Protein AF-A0A1Q7J826-F1 (afdb_monomer)

Mean predicted aligned error: 4.48 Å
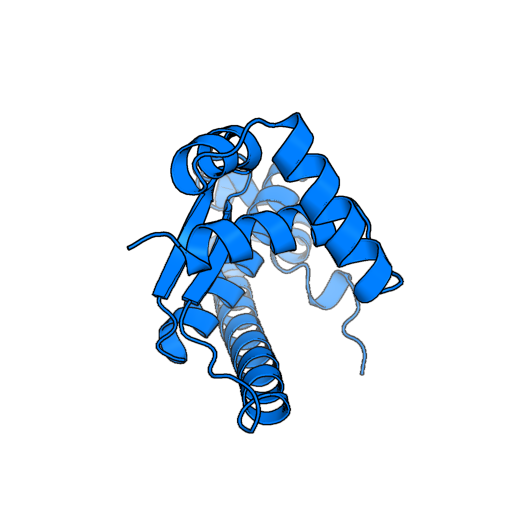
Nearest PDB structures (foldseek):
  4ep4-assembly1_B  TM=5.557E-01  e=3.046E+00  Thermus thermophilus HB8
  4ep5-assembly1_A-2  TM=6.334E-01  e=7.091E+00  Thermus thermophilus HB8
  4p1n-assembly1_A  TM=2.239E-01  e=6.052E+00  Kluyveromyces marxianus

Foldseek 3Di:
DPDDPVNLLLLVVLLVVVHDPVRSVVSLVVSLVVLLVVLLVVVVVVQVVCVVPDGQAAFEDADPPPDDQDPSRVLSNDPVSSVVVSVVSNSSSNVSSCVVVNHHYHYHHLVCLQVLLCVLVVHDSVVLVVVLVVVCVVVDPPPDPVNSSRVSRVVSGVRPD

Sequence (161 aa):
MLETFETAAVYHQGHERGLSAEQARPMIDSALRESAARAKAAIASLAASVAGRCRLERAALLAGSGRPLPPLEAVLRSHPLVHAAEGEMYRDAVGRACEALGLSLLRLPAKELHERAATTLGMKETALRARLAAMGKKAGRPWGSEQRECALAAWVAAVAT

Structure (mmCIF, N/CA/C/O backbone):
data_AF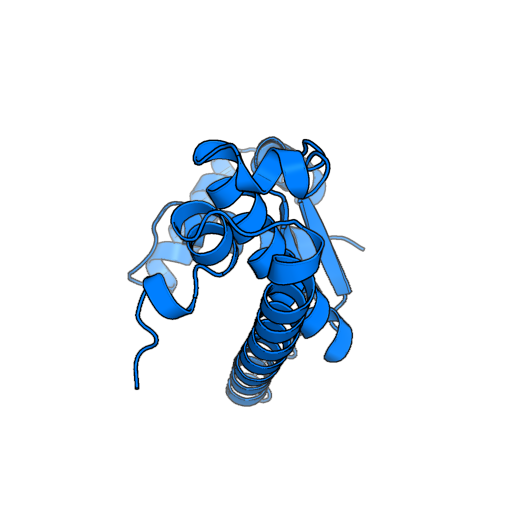-A0A1Q7J826-F1
#
_entry.id   AF-A0A1Q7J826-F1
#
loop_
_atom_site.group_PDB
_atom_site.id
_atom_site.type_symbol
_atom_site.label_atom_id
_atom_site.label_alt_id
_atom_site.label_comp_id
_atom_site.label_asym_id
_atom_site.label_entity_id
_atom_site.label_seq_id
_atom_site.pdbx_PDB_ins_code
_atom_site.Cartn_x
_atom_site.Cartn_y
_atom_site.Cartn_z
_atom_site.occupancy
_atom_site.B_iso_or_equiv
_atom_site.auth_seq_id
_atom_site.auth_comp_id
_atom_site.auth_asym_id
_atom_site.auth_atom_id
_atom_site.pdbx_PDB_model_num
ATOM 1 N N . MET A 1 1 ? 17.973 -13.282 4.887 1.00 38.72 1 MET A N 1
ATOM 2 C CA . MET A 1 1 ? 18.832 -12.391 4.083 1.00 38.72 1 MET A CA 1
ATOM 3 C C . MET A 1 1 ? 18.018 -11.131 3.848 1.00 38.72 1 MET A C 1
ATOM 5 O O . MET A 1 1 ? 16.908 -11.263 3.354 1.00 38.72 1 MET A O 1
ATOM 9 N N . LEU A 1 2 ? 18.465 -9.972 4.338 1.00 43.31 2 LEU A N 1
ATOM 10 C CA . LEU A 1 2 ? 17.787 -8.706 4.042 1.00 43.31 2 LEU A CA 1
ATOM 11 C C . LEU A 1 2 ? 18.016 -8.430 2.552 1.00 43.31 2 LEU A C 1
ATOM 13 O O . LEU A 1 2 ? 19.169 -8.382 2.130 1.00 43.31 2 LEU A O 1
ATOM 17 N N . GLU A 1 3 ? 16.944 -8.344 1.765 1.00 52.19 3 GLU A N 1
ATOM 18 C CA . GLU A 1 3 ? 17.026 -7.886 0.374 1.00 52.19 3 GLU A CA 1
ATOM 19 C C . GLU A 1 3 ? 17.694 -6.503 0.371 1.00 52.19 3 GLU A C 1
ATOM 21 O O . GLU A 1 3 ? 17.338 -5.626 1.164 1.00 52.19 3 GLU A O 1
ATOM 26 N N . THR A 1 4 ? 18.712 -6.313 -0.469 1.00 54.72 4 THR A N 1
ATOM 27 C CA . THR A 1 4 ? 19.292 -4.983 -0.671 1.00 54.72 4 THR A CA 1
ATOM 28 C C . THR A 1 4 ? 18.283 -4.127 -1.436 1.00 54.72 4 THR A C 1
ATOM 30 O O . THR A 1 4 ? 17.477 -4.652 -2.209 1.00 54.72 4 THR A O 1
ATOM 33 N N . PHE A 1 5 ? 18.327 -2.802 -1.256 1.00 57.91 5 PHE A N 1
ATOM 34 C CA . PHE A 1 5 ? 17.486 -1.873 -2.025 1.00 57.91 5 PHE A CA 1
ATOM 35 C C . PHE A 1 5 ? 17.567 -2.156 -3.535 1.00 57.91 5 PHE A C 1
ATOM 37 O O . PHE A 1 5 ? 16.549 -2.184 -4.216 1.00 57.91 5 PHE A O 1
ATOM 44 N N . GLU A 1 6 ? 18.761 -2.495 -4.028 1.00 54.59 6 GLU A N 1
ATOM 45 C CA . GLU A 1 6 ? 18.984 -2.874 -5.423 1.00 54.59 6 GLU A CA 1
ATOM 46 C C . GLU A 1 6 ? 18.165 -4.093 -5.854 1.00 54.59 6 GLU A C 1
ATOM 48 O O . GLU A 1 6 ? 17.579 -4.052 -6.928 1.00 54.59 6 GLU A O 1
ATOM 53 N N . THR A 1 7 ? 18.061 -5.151 -5.039 1.00 60.94 7 THR A N 1
ATOM 54 C CA . THR A 1 7 ? 17.270 -6.352 -5.389 1.00 60.94 7 THR A CA 1
ATOM 55 C C . THR A 1 7 ? 15.762 -6.099 -5.443 1.00 60.94 7 THR A C 1
ATOM 57 O O . THR A 1 7 ? 15.056 -6.774 -6.189 1.00 60.94 7 THR A O 1
ATOM 60 N N . ALA A 1 8 ? 15.281 -5.103 -4.702 1.00 71.81 8 ALA A N 1
ATOM 61 C CA . ALA A 1 8 ? 13.874 -4.727 -4.619 1.00 71.81 8 ALA A CA 1
ATOM 62 C C . ALA A 1 8 ? 13.479 -3.683 -5.698 1.00 71.81 8 ALA A C 1
ATOM 64 O O . ALA A 1 8 ? 12.313 -3.564 -6.080 1.00 71.81 8 ALA A O 1
ATOM 65 N N . ALA A 1 9 ? 14.440 -2.933 -6.235 1.00 87.31 9 ALA A N 1
ATOM 66 C CA . ALA A 1 9 ? 14.217 -1.823 -7.159 1.00 87.31 9 ALA A CA 1
ATOM 67 C C . ALA A 1 9 ? 14.175 -2.272 -8.640 1.00 87.31 9 ALA A C 1
ATOM 69 O O . ALA A 1 9 ? 15.042 -1.948 -9.454 1.00 87.31 9 ALA A O 1
ATOM 70 N N . VAL A 1 10 ? 13.177 -3.089 -9.002 1.00 94.12 10 VAL A N 1
ATOM 71 C CA . VAL A 1 10 ? 13.115 -3.761 -10.319 1.00 94.12 10 VAL A CA 1
ATOM 72 C C . VAL A 1 10 ? 12.989 -2.792 -11.508 1.00 94.12 10 VAL A C 1
ATOM 74 O O . VAL A 1 10 ? 13.507 -3.076 -12.589 1.00 94.12 10 VAL A O 1
ATOM 77 N N . TYR A 1 11 ? 12.354 -1.628 -11.326 1.00 96.06 11 TYR A N 1
ATOM 78 C CA . TYR A 1 11 ? 12.278 -0.614 -12.383 1.00 96.06 11 TYR A CA 1
ATOM 79 C C . TYR A 1 11 ? 13.602 0.151 -12.502 1.00 96.06 11 TYR A C 1
ATOM 81 O O . TYR A 1 11 ? 14.017 0.433 -13.627 1.00 96.06 11 TYR A O 1
ATOM 89 N N . HIS A 1 12 ? 14.300 0.429 -11.389 1.00 94.19 12 HIS A N 1
ATOM 90 C CA . HIS A 1 12 ? 15.663 0.974 -11.436 1.00 94.19 12 HIS A CA 1
ATOM 91 C C . HIS A 1 12 ? 16.613 0.041 -12.165 1.00 94.19 12 HIS A C 1
ATOM 93 O O . HIS A 1 12 ? 17.340 0.494 -13.040 1.00 94.19 12 HIS A O 1
ATOM 99 N N . GLN A 1 13 ? 16.568 -1.261 -11.882 1.00 93.44 13 GLN A N 1
ATOM 100 C CA . GLN A 1 13 ? 17.386 -2.227 -12.613 1.00 93.44 13 GLN A CA 1
ATOM 101 C C . GLN A 1 13 ? 17.110 -2.181 -14.121 1.00 93.44 13 GLN A C 1
ATOM 103 O O . GLN A 1 13 ? 18.047 -2.236 -14.914 1.00 93.44 13 GLN A O 1
ATOM 108 N N . GLY A 1 14 ? 15.839 -2.071 -14.525 1.00 94.81 14 GLY A N 1
ATOM 109 C CA . GLY A 1 14 ? 15.470 -1.921 -15.932 1.00 94.81 14 GLY A CA 1
ATOM 110 C C . GLY A 1 14 ? 16.027 -0.642 -16.563 1.00 94.81 14 GLY A C 1
ATOM 111 O O . GLY A 1 14 ? 16.532 -0.689 -17.683 1.00 94.81 14 GLY A O 1
ATOM 112 N N . HIS A 1 15 ? 15.982 0.473 -15.829 1.00 95.44 15 HIS A N 1
ATOM 113 C CA . HIS A 1 15 ? 16.524 1.767 -16.246 1.00 95.44 15 HIS A CA 1
ATOM 114 C C . HIS A 1 15 ? 18.051 1.751 -16.386 1.00 95.44 15 HIS A C 1
ATOM 116 O O . HIS A 1 15 ? 18.565 2.039 -17.463 1.00 95.44 15 HIS A O 1
ATOM 122 N N . GLU A 1 16 ? 18.768 1.356 -15.332 1.00 94.38 16 GLU A N 1
ATOM 123 C CA . GLU A 1 16 ? 20.239 1.340 -15.282 1.00 94.38 16 GLU A CA 1
ATOM 124 C C . GLU A 1 16 ? 20.843 0.398 -16.330 1.00 94.38 16 GLU A C 1
ATOM 126 O O . GLU A 1 16 ? 21.896 0.666 -16.904 1.00 94.38 16 GLU A O 1
ATOM 131 N N . ARG A 1 17 ? 20.153 -0.708 -16.630 1.00 95.12 17 ARG A N 1
ATOM 132 C CA . ARG A 1 17 ? 20.584 -1.677 -17.647 1.00 95.12 17 ARG A CA 1
ATOM 133 C C . ARG A 1 17 ? 20.131 -1.315 -19.064 1.00 95.12 17 ARG A C 1
ATOM 135 O O . ARG A 1 17 ? 20.425 -2.074 -19.986 1.00 95.12 17 ARG A O 1
ATOM 142 N N . GLY A 1 18 ? 19.396 -0.215 -19.244 1.00 95.62 18 GLY A N 1
ATOM 143 C CA . GLY A 1 18 ? 18.886 0.218 -20.547 1.00 95.62 18 GLY A CA 1
ATOM 144 C C . GLY A 1 18 ? 17.962 -0.804 -21.216 1.00 95.62 18 GLY A C 1
ATOM 145 O O . GLY A 1 18 ? 18.010 -0.967 -22.435 1.00 95.62 18 GLY A O 1
ATOM 146 N N . LEU A 1 19 ? 17.157 -1.531 -20.434 1.00 97.19 19 LEU A N 1
ATOM 147 C CA . LEU A 1 19 ? 16.277 -2.573 -20.963 1.00 97.19 19 LEU A CA 1
ATOM 148 C C . LEU A 1 19 ? 15.110 -1.974 -21.753 1.00 97.19 19 LEU A C 1
ATOM 150 O O . LEU A 1 19 ? 14.541 -0.943 -21.392 1.00 97.19 19 LEU A O 1
ATOM 154 N N . SER A 1 20 ? 14.688 -2.682 -22.800 1.00 97.69 20 SER A N 1
ATOM 155 C CA . SER A 1 20 ? 13.384 -2.439 -23.418 1.00 97.69 20 SER A CA 1
ATOM 156 C C . SER A 1 20 ? 12.244 -2.830 -22.470 1.00 97.69 20 SER A C 1
ATOM 158 O O . SER A 1 20 ? 12.415 -3.633 -21.548 1.00 97.69 20 SER A O 1
ATOM 160 N N . ALA A 1 21 ? 11.043 -2.306 -22.724 1.00 97.38 21 ALA A N 1
ATOM 161 C CA . ALA A 1 21 ? 9.853 -2.679 -21.964 1.00 97.38 21 ALA A CA 1
ATOM 162 C C . ALA A 1 21 ? 9.554 -4.185 -22.033 1.00 97.38 21 ALA A C 1
ATOM 164 O O . ALA A 1 21 ? 9.143 -4.767 -21.031 1.00 97.38 21 ALA A O 1
ATOM 165 N N . GLU A 1 22 ? 9.804 -4.823 -23.178 1.00 98.00 22 GLU A N 1
ATOM 166 C CA . GLU A 1 22 ? 9.646 -6.270 -23.354 1.00 98.00 22 GLU A CA 1
ATOM 167 C C . GLU A 1 22 ? 10.610 -7.057 -22.457 1.00 98.00 22 GLU A C 1
ATOM 169 O O . GLU A 1 22 ? 10.199 -7.997 -21.784 1.00 98.00 22 GLU A O 1
ATOM 174 N N . GLN A 1 23 ? 11.873 -6.631 -22.369 1.00 97.50 23 GLN A N 1
ATOM 175 C CA . GLN A 1 23 ? 12.877 -7.271 -21.512 1.00 97.50 23 GLN A CA 1
ATOM 176 C C . GLN A 1 23 ? 12.616 -7.035 -20.018 1.00 97.50 23 GLN A C 1
ATOM 178 O O . GLN A 1 23 ? 12.865 -7.920 -19.200 1.00 97.50 23 GLN A O 1
ATOM 183 N N . ALA A 1 24 ? 12.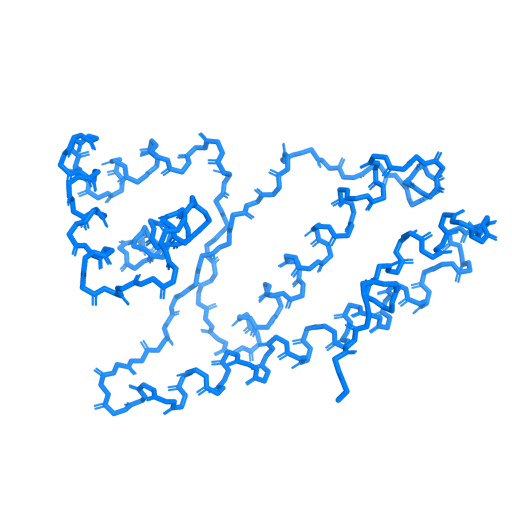120 -5.852 -19.649 1.00 97.12 24 ALA A N 1
ATOM 184 C CA . ALA A 1 24 ? 11.850 -5.495 -18.259 1.00 97.12 24 ALA A CA 1
ATOM 185 C C . ALA A 1 24 ? 10.532 -6.089 -17.726 1.00 97.12 24 ALA A C 1
ATOM 187 O O . ALA A 1 24 ? 10.387 -6.300 -16.521 1.00 97.12 24 ALA A O 1
ATOM 188 N N . ARG A 1 25 ? 9.553 -6.379 -18.593 1.00 97.19 25 ARG A N 1
ATOM 189 C CA . ARG A 1 25 ? 8.228 -6.848 -18.162 1.00 97.19 25 ARG A CA 1
ATOM 190 C C . ARG A 1 25 ? 8.278 -8.136 -17.323 1.00 97.19 25 ARG A C 1
ATOM 192 O O . ARG A 1 25 ? 7.717 -8.116 -16.228 1.00 97.19 25 ARG A O 1
ATOM 199 N N . PRO A 1 26 ? 8.969 -9.219 -17.734 1.00 97.06 26 PRO A N 1
ATOM 200 C CA . PRO A 1 26 ? 8.970 -10.467 -16.971 1.00 97.06 26 PRO A CA 1
ATOM 201 C C . PRO A 1 26 ? 9.569 -10.320 -15.569 1.00 97.06 26 PRO A C 1
ATOM 203 O O . PRO A 1 26 ? 9.062 -10.920 -14.619 1.00 97.06 26 PRO A O 1
ATOM 206 N N . MET A 1 27 ? 10.623 -9.506 -15.422 1.00 95.38 27 MET A N 1
ATOM 207 C CA . MET A 1 27 ? 11.238 -9.253 -14.115 1.00 95.38 27 MET A CA 1
ATOM 208 C C . MET A 1 27 ? 10.326 -8.418 -13.212 1.00 95.38 27 MET A C 1
ATOM 210 O O . MET A 1 27 ? 10.159 -8.775 -12.047 1.00 95.38 27 MET A O 1
ATOM 214 N N . ILE A 1 28 ? 9.674 -7.377 -13.747 1.00 96.31 28 ILE A N 1
ATOM 215 C CA . ILE A 1 28 ? 8.681 -6.574 -13.014 1.00 96.31 28 ILE A CA 1
ATOM 216 C C . ILE A 1 28 ? 7.532 -7.465 -12.531 1.00 96.31 28 ILE A C 1
ATOM 218 O O . ILE A 1 28 ? 7.159 -7.421 -11.357 1.00 96.31 28 ILE A O 1
ATOM 222 N N . ASP A 1 29 ? 7.004 -8.316 -13.411 1.00 96.75 29 ASP A N 1
ATOM 223 C CA . ASP A 1 29 ? 5.892 -9.203 -13.081 1.00 96.75 29 ASP A CA 1
ATOM 224 C C . ASP A 1 29 ? 6.291 -10.245 -12.024 1.00 96.75 29 ASP A C 1
ATOM 226 O O . ASP A 1 29 ? 5.495 -10.548 -11.132 1.00 96.75 29 ASP A O 1
ATOM 230 N N . SER A 1 30 ? 7.518 -10.784 -12.081 1.00 96.00 30 SER A N 1
ATOM 231 C CA . SER A 1 30 ? 8.030 -11.691 -11.040 1.00 96.00 30 SER A CA 1
ATOM 232 C C . SER A 1 30 ? 8.163 -10.989 -9.702 1.00 96.00 30 SER A C 1
ATOM 234 O O . SER A 1 30 ? 7.603 -11.453 -8.708 1.00 96.00 30 SER A O 1
ATOM 236 N N . ALA A 1 31 ? 8.811 -9.826 -9.690 1.00 95.81 31 ALA A N 1
ATOM 237 C CA . ALA A 1 31 ? 9.005 -9.054 -8.477 1.00 95.81 31 ALA A CA 1
ATOM 238 C C . ALA A 1 31 ? 7.659 -8.659 -7.843 1.00 95.81 31 ALA A C 1
ATOM 240 O O . ALA A 1 31 ? 7.526 -8.672 -6.619 1.00 95.81 31 ALA A O 1
ATOM 241 N N . LEU A 1 32 ? 6.626 -8.380 -8.650 1.00 96.62 32 LEU A N 1
ATOM 242 C CA . LEU A 1 32 ? 5.288 -8.046 -8.158 1.00 96.62 32 LEU A CA 1
ATOM 243 C C . LEU A 1 32 ? 4.610 -9.259 -7.523 1.00 96.62 32 LEU A C 1
ATOM 245 O O . LEU A 1 32 ? 4.055 -9.146 -6.430 1.00 96.62 32 LEU A O 1
ATOM 249 N N . ARG A 1 33 ? 4.679 -10.430 -8.170 1.00 97.25 33 ARG A N 1
ATOM 250 C CA . ARG A 1 33 ? 4.146 -11.681 -7.606 1.00 97.25 33 ARG A CA 1
ATOM 251 C C . ARG A 1 33 ? 4.817 -12.031 -6.283 1.00 97.25 33 ARG A C 1
ATOM 253 O O . ARG A 1 33 ? 4.128 -12.343 -5.314 1.00 97.25 33 ARG A O 1
ATOM 260 N N . GLU A 1 34 ? 6.142 -11.959 -6.229 1.00 96.75 34 GLU A N 1
ATOM 261 C CA . GLU A 1 34 ? 6.909 -12.276 -5.026 1.00 96.75 34 GLU A CA 1
ATOM 262 C C . GLU A 1 34 ? 6.635 -11.275 -3.899 1.00 96.75 34 GLU A C 1
ATOM 264 O O . GLU A 1 34 ? 6.389 -11.675 -2.761 1.00 96.75 34 GLU A O 1
ATOM 269 N N . SER A 1 35 ? 6.583 -9.981 -4.220 1.00 96.81 35 SER A N 1
ATOM 270 C CA . SER A 1 35 ? 6.242 -8.928 -3.259 1.00 96.81 35 SER A CA 1
ATOM 271 C C . SER A 1 35 ? 4.825 -9.098 -2.714 1.00 96.81 35 SER A C 1
ATOM 273 O O . SER A 1 35 ? 4.614 -8.975 -1.509 1.00 96.81 35 SER A O 1
ATOM 275 N N . ALA A 1 36 ? 3.855 -9.447 -3.566 1.00 97.81 36 ALA A N 1
ATOM 276 C CA . ALA A 1 36 ? 2.486 -9.724 -3.137 1.00 97.81 36 ALA A CA 1
ATOM 277 C C . ALA A 1 36 ? 2.413 -10.966 -2.231 1.00 97.81 36 ALA A C 1
ATOM 279 O O . ALA A 1 36 ? 1.705 -10.955 -1.223 1.00 97.81 36 ALA A O 1
ATOM 280 N N . ALA A 1 37 ? 3.178 -12.022 -2.533 1.00 98.00 37 ALA A N 1
ATOM 281 C CA . ALA A 1 37 ? 3.265 -13.212 -1.687 1.00 98.00 37 ALA A CA 1
ATOM 282 C C . ALA A 1 37 ? 3.890 -12.899 -0.315 1.00 98.00 37 ALA A C 1
ATOM 284 O O . ALA A 1 37 ? 3.348 -13.310 0.716 1.00 98.00 37 ALA A O 1
ATOM 285 N N . ARG A 1 38 ? 4.979 -12.118 -0.286 1.00 97.75 38 ARG A N 1
ATOM 286 C CA . ARG A 1 38 ? 5.621 -11.646 0.953 1.00 97.75 38 ARG A CA 1
ATOM 287 C C . ARG A 1 38 ? 4.674 -10.773 1.779 1.00 97.75 38 ARG A C 1
ATOM 289 O O . ARG A 1 38 ? 4.510 -11.017 2.974 1.00 97.75 38 ARG A O 1
ATOM 296 N N . ALA A 1 39 ? 3.992 -9.818 1.147 1.00 98.06 39 ALA A N 1
ATOM 297 C CA . ALA A 1 39 ? 3.000 -8.970 1.805 1.00 98.06 39 ALA A CA 1
ATOM 298 C C . ALA A 1 39 ? 1.842 -9.797 2.386 1.00 98.06 39 ALA A C 1
ATOM 300 O O . ALA A 1 39 ? 1.462 -9.598 3.539 1.00 98.06 39 ALA A O 1
ATOM 301 N N . LYS A 1 40 ? 1.329 -10.782 1.636 1.00 98.56 40 LYS A N 1
ATOM 302 C CA . LYS A 1 40 ? 0.274 -11.690 2.108 1.00 98.56 40 LYS A CA 1
ATOM 303 C C . LYS A 1 40 ? 0.716 -12.467 3.345 1.00 98.56 40 LYS A C 1
ATOM 305 O O . LYS A 1 40 ? -0.028 -12.515 4.321 1.00 98.56 40 LYS A O 1
ATOM 310 N N . ALA A 1 41 ? 1.919 -13.041 3.328 1.00 98.44 41 ALA A N 1
ATOM 311 C CA . ALA A 1 41 ? 2.460 -13.764 4.476 1.00 98.44 41 ALA A CA 1
ATOM 312 C C . ALA A 1 41 ? 2.612 -12.852 5.707 1.00 98.44 41 ALA A C 1
ATOM 314 O O . ALA A 1 41 ? 2.219 -13.235 6.810 1.00 98.44 41 ALA A O 1
ATOM 315 N N . ALA A 1 42 ? 3.109 -11.626 5.518 1.00 98.12 42 ALA A N 1
ATOM 316 C CA . ALA A 1 42 ? 3.272 -10.657 6.599 1.00 98.12 42 ALA A CA 1
ATOM 317 C C . ALA A 1 42 ? 1.927 -10.237 7.218 1.00 98.12 42 ALA A C 1
ATOM 319 O O . ALA A 1 42 ? 1.777 -10.248 8.441 1.00 98.12 42 ALA A O 1
ATOM 320 N N . ILE A 1 43 ? 0.923 -9.924 6.392 1.00 97.50 43 ILE A N 1
ATOM 321 C CA . ILE A 1 43 ? -0.416 -9.539 6.866 1.00 97.50 43 ILE A CA 1
ATOM 322 C C . ILE A 1 43 ? -1.113 -10.725 7.548 1.00 97.50 43 ILE A C 1
ATOM 324 O O . ILE A 1 43 ? -1.733 -10.546 8.595 1.00 97.50 43 ILE A O 1
ATOM 328 N N . ALA A 1 44 ? -0.977 -11.943 7.016 1.00 97.69 44 ALA A N 1
ATOM 329 C CA . ALA A 1 44 ? -1.515 -13.145 7.653 1.00 97.69 44 ALA A CA 1
ATOM 330 C C . ALA A 1 44 ? -0.871 -13.401 9.026 1.00 97.69 44 ALA A C 1
ATOM 332 O O . ALA A 1 44 ? -1.571 -13.712 9.989 1.00 97.69 44 ALA A O 1
ATOM 333 N N . SER A 1 45 ? 0.447 -13.205 9.144 1.00 98.00 45 SER A N 1
ATOM 334 C CA . SER A 1 45 ? 1.148 -13.299 10.427 1.00 98.00 45 SER A CA 1
ATOM 335 C C . SER A 1 45 ? 0.656 -12.246 11.424 1.00 98.00 45 SER A C 1
ATOM 337 O O . SER A 1 45 ? 0.473 -12.558 12.603 1.00 98.00 45 SER A O 1
ATOM 339 N N . LEU A 1 46 ? 0.406 -11.012 10.968 1.00 95.62 46 LEU A N 1
ATOM 340 C CA . LEU A 1 46 ? -0.192 -9.969 11.801 1.00 95.62 46 LEU A CA 1
ATOM 341 C C . LEU A 1 46 ? -1.591 -10.381 12.273 1.00 95.62 46 LEU A C 1
ATOM 343 O O . LEU A 1 46 ? -1.857 -10.324 13.472 1.00 95.62 46 LEU A O 1
ATOM 347 N N . ALA A 1 47 ? -2.452 -10.855 11.368 1.00 96.06 47 ALA A N 1
ATOM 348 C CA . ALA A 1 47 ? -3.794 -11.334 11.700 1.00 96.06 47 ALA A CA 1
ATOM 349 C C . ALA A 1 47 ? -3.761 -12.448 12.759 1.00 96.06 47 ALA A C 1
ATOM 351 O O . ALA A 1 47 ? -4.493 -12.386 13.745 1.00 96.06 47 ALA A O 1
ATOM 352 N N . ALA A 1 48 ? -2.864 -13.427 12.604 1.00 96.56 48 ALA A N 1
ATOM 353 C CA . ALA A 1 48 ? -2.694 -14.518 13.560 1.00 96.56 48 ALA A CA 1
ATOM 354 C C . ALA A 1 48 ? -2.265 -14.013 14.949 1.00 96.56 48 ALA A C 1
ATOM 356 O O . ALA A 1 48 ? -2.796 -14.467 15.961 1.00 96.56 48 ALA A O 1
ATOM 357 N N . SER A 1 49 ? -1.362 -13.027 15.009 1.00 96.12 49 SER A N 1
ATOM 358 C CA . SER A 1 49 ? -0.884 -12.455 16.279 1.00 96.12 49 SER A CA 1
ATOM 359 C C . SER A 1 49 ? -1.963 -11.720 17.085 1.00 96.12 49 SER A C 1
ATOM 361 O O . SER A 1 49 ? -1.811 -11.542 18.296 1.00 96.12 49 SER A O 1
ATOM 363 N N . VAL A 1 50 ? -3.058 -11.306 16.435 1.00 94.50 50 VAL A N 1
ATOM 364 C CA . VAL A 1 50 ? -4.151 -10.552 17.068 1.00 94.50 50 VAL A CA 1
ATOM 365 C C . VAL A 1 50 ? -5.471 -11.318 17.150 1.00 94.50 50 VAL A C 1
ATOM 367 O O . VAL A 1 50 ? -6.389 -10.824 17.798 1.00 94.50 50 VAL A O 1
ATOM 370 N N . ALA A 1 51 ? -5.562 -12.528 16.585 1.00 93.00 51 ALA A N 1
ATOM 371 C CA . ALA A 1 51 ? -6.810 -13.286 16.426 1.00 93.00 51 ALA A CA 1
ATOM 372 C C . ALA A 1 51 ? -7.598 -13.526 17.732 1.00 93.00 51 ALA A C 1
ATOM 374 O O . ALA A 1 51 ? -8.820 -13.630 17.703 1.00 93.00 51 ALA A O 1
ATOM 375 N N . GLY A 1 52 ? -6.924 -13.571 18.887 1.00 93.69 52 GLY A N 1
ATOM 376 C CA . GLY A 1 52 ? -7.571 -13.695 20.204 1.00 93.69 52 GLY A CA 1
ATOM 377 C C . GLY A 1 52 ? -8.104 -12.382 20.795 1.00 93.69 52 GLY A C 1
ATOM 378 O O . GLY A 1 52 ? -8.643 -12.386 21.897 1.00 93.69 52 GLY A O 1
ATOM 379 N N . ARG A 1 53 ? -7.909 -11.247 20.115 1.00 93.94 53 ARG A N 1
ATOM 380 C CA . ARG A 1 53 ? -8.286 -9.901 20.589 1.00 93.94 53 ARG A CA 1
ATOM 381 C C . ARG A 1 53 ? -9.149 -9.159 19.580 1.00 93.94 53 ARG A C 1
ATOM 383 O O . ARG A 1 53 ? -10.048 -8.421 19.971 1.00 93.94 53 ARG A O 1
ATOM 390 N N . CYS A 1 54 ? -8.853 -9.318 18.297 1.00 93.00 54 CYS A N 1
ATOM 391 C CA . CYS A 1 54 ? -9.611 -8.727 17.209 1.00 93.00 54 CYS A CA 1
ATOM 392 C C . CYS A 1 54 ? -9.406 -9.508 15.909 1.00 93.00 54 CYS A C 1
ATOM 394 O O . CYS A 1 54 ? -8.496 -10.325 15.771 1.00 93.00 54 CYS A O 1
ATOM 396 N N . ARG A 1 55 ? -10.263 -9.213 14.934 1.00 92.62 55 ARG A N 1
ATOM 397 C CA . ARG A 1 55 ? -10.155 -9.699 13.562 1.00 92.62 55 ARG A CA 1
ATOM 398 C C . ARG A 1 55 ? -9.770 -8.539 12.650 1.00 92.62 55 ARG A C 1
ATOM 400 O O . ARG A 1 55 ? -10.257 -7.424 12.823 1.00 92.62 55 ARG A O 1
ATOM 407 N N . LEU A 1 56 ? -8.917 -8.811 11.665 1.00 94.06 56 LEU A N 1
ATOM 408 C CA . LEU A 1 56 ? -8.667 -7.871 10.576 1.00 94.06 56 LEU A CA 1
ATOM 409 C C . LEU A 1 56 ? -9.775 -8.026 9.530 1.00 94.06 56 LEU A C 1
ATOM 411 O O . LEU A 1 56 ? -9.948 -9.109 8.976 1.00 94.06 56 LEU A O 1
ATOM 415 N N . GLU A 1 57 ? -10.529 -6.957 9.280 1.00 94.50 57 GLU A N 1
ATOM 416 C CA . GLU A 1 57 ? -11.641 -6.962 8.312 1.00 94.50 57 GLU A CA 1
ATOM 417 C C . GLU A 1 57 ? -11.451 -5.956 7.179 1.00 94.50 57 GLU A C 1
ATOM 419 O O . GLU A 1 57 ? -11.900 -6.176 6.055 1.00 94.50 57 GLU A O 1
ATOM 424 N N . ARG A 1 58 ? -10.778 -4.843 7.471 1.00 95.62 58 ARG A N 1
ATOM 425 C CA . ARG A 1 58 ? -10.606 -3.723 6.551 1.00 95.62 58 ARG A CA 1
ATOM 426 C C . ARG A 1 58 ? -9.148 -3.290 6.529 1.00 95.62 58 ARG A C 1
ATOM 428 O O . ARG A 1 58 ? -8.443 -3.406 7.532 1.00 95.62 58 ARG A O 1
ATOM 435 N N . ALA A 1 59 ? -8.710 -2.784 5.387 1.00 96.19 59 ALA A N 1
ATOM 436 C CA . ALA A 1 59 ? -7.388 -2.205 5.198 1.00 96.19 59 ALA A CA 1
ATOM 437 C C . ALA A 1 59 ? -7.512 -0.876 4.452 1.00 96.19 59 ALA A C 1
ATOM 439 O O . ALA A 1 59 ? -8.463 -0.662 3.703 1.00 96.19 59 ALA A O 1
ATOM 440 N N . ALA A 1 60 ? -6.532 0.004 4.634 1.00 95.94 60 ALA A N 1
ATOM 441 C CA . ALA A 1 60 ? -6.437 1.244 3.882 1.00 95.94 60 ALA A CA 1
ATOM 442 C C . ALA A 1 60 ? -5.063 1.360 3.225 1.00 95.94 60 ALA A C 1
ATOM 444 O O . ALA A 1 60 ? -4.050 1.044 3.848 1.00 95.94 60 ALA A O 1
ATOM 445 N N . LEU A 1 61 ? -5.031 1.849 1.988 1.00 95.06 61 LEU A N 1
ATOM 446 C CA . LEU A 1 61 ? -3.805 2.191 1.276 1.00 95.06 61 LEU A CA 1
ATOM 447 C C . LEU A 1 61 ? -3.871 3.629 0.785 1.00 95.06 61 LEU A C 1
ATOM 449 O O . LEU A 1 61 ? -4.830 4.031 0.125 1.00 95.06 61 LEU A O 1
ATOM 453 N N . LEU A 1 62 ? -2.823 4.393 1.075 1.00 93.25 62 LEU A N 1
ATOM 454 C CA . LEU A 1 62 ? -2.654 5.721 0.507 1.00 93.25 62 LEU A CA 1
ATOM 455 C C . LEU A 1 62 ? -2.178 5.580 -0.937 1.00 93.25 62 LEU A C 1
ATOM 457 O O . LEU A 1 62 ? -1.176 4.919 -1.207 1.00 93.25 62 LEU A O 1
ATOM 461 N N . ALA A 1 63 ? -2.920 6.167 -1.869 1.00 86.25 63 ALA A N 1
ATOM 462 C CA . ALA A 1 63 ? -2.526 6.250 -3.264 1.00 86.25 63 ALA A CA 1
ATOM 463 C C . ALA A 1 63 ? -1.311 7.175 -3.413 1.00 86.25 63 ALA A C 1
ATOM 465 O O . ALA A 1 63 ? -1.120 8.095 -2.612 1.00 86.25 63 ALA A O 1
ATOM 466 N N . GLY A 1 64 ? -0.508 6.934 -4.453 1.00 80.50 64 GLY A N 1
ATOM 467 C CA . GLY A 1 64 ? 0.615 7.794 -4.808 1.00 80.50 64 GLY A CA 1
ATOM 468 C C . GLY A 1 64 ? 0.170 9.149 -5.361 1.00 80.50 64 GLY A C 1
ATOM 469 O O . GLY A 1 64 ? -0.795 9.761 -4.911 1.00 80.50 64 GLY A O 1
ATOM 470 N N . SER A 1 65 ? 0.870 9.642 -6.382 1.00 74.50 65 SER A N 1
ATOM 471 C CA . SER A 1 65 ? 0.634 10.991 -6.925 1.00 74.50 65 SER A CA 1
ATOM 472 C C . SER A 1 65 ? -0.758 11.209 -7.548 1.00 74.50 65 SER A C 1
ATOM 474 O O . SER A 1 65 ? -1.101 12.345 -7.879 1.00 74.50 65 SER A O 1
ATOM 476 N N . GLY A 1 66 ? -1.542 10.138 -7.735 1.00 72.06 66 GLY A N 1
ATOM 477 C CA . GLY A 1 66 ? -2.849 10.150 -8.400 1.00 72.06 66 GLY A CA 1
ATOM 478 C C . GLY A 1 66 ? -2.765 10.300 -9.921 1.00 72.06 66 GLY A C 1
ATOM 479 O O . GLY A 1 66 ? -3.788 10.264 -10.598 1.00 72.06 66 GLY A O 1
ATOM 480 N N . ARG A 1 67 ? -1.557 10.459 -10.474 1.00 81.06 67 ARG A N 1
ATOM 481 C CA . ARG A 1 67 ? -1.323 10.503 -11.917 1.00 81.06 67 ARG A CA 1
ATOM 482 C C . ARG A 1 67 ? -1.092 9.082 -12.430 1.00 81.06 67 ARG A C 1
ATOM 484 O O . ARG A 1 67 ? -0.243 8.393 -11.863 1.00 81.06 67 ARG A O 1
ATOM 491 N N . PRO A 1 68 ? -1.794 8.651 -13.491 1.00 87.31 68 PRO A N 1
ATOM 492 C CA . PRO A 1 68 ? -1.471 7.403 -14.162 1.00 87.31 68 PRO A CA 1
ATOM 493 C C . PRO A 1 68 ? -0.005 7.399 -14.598 1.00 87.31 68 PRO A C 1
ATOM 495 O O . PRO A 1 68 ? 0.508 8.415 -15.079 1.00 87.31 68 PRO A O 1
ATOM 498 N N . LEU A 1 69 ? 0.665 6.261 -14.431 1.00 92.06 69 LEU A N 1
ATOM 499 C CA . LEU A 1 69 ? 1.997 6.082 -14.994 1.00 92.06 69 LEU A CA 1
ATOM 500 C C . LEU A 1 69 ? 1.901 6.103 -16.528 1.00 92.06 69 LEU A C 1
ATOM 502 O O . LEU A 1 69 ? 0.952 5.542 -17.084 1.00 92.06 69 LEU A O 1
ATOM 506 N N . PRO A 1 70 ? 2.861 6.732 -17.226 1.00 95.56 70 PRO A N 1
ATOM 507 C CA . PRO A 1 70 ? 2.946 6.626 -18.676 1.00 95.56 70 PRO A CA 1
ATOM 508 C C . PRO A 1 70 ? 3.354 5.196 -19.089 1.00 95.56 70 PRO A C 1
ATOM 510 O O . PRO A 1 70 ? 3.671 4.370 -18.226 1.00 95.56 70 PRO A O 1
ATOM 513 N N . PRO A 1 71 ? 3.380 4.881 -20.399 1.00 97.31 71 PRO A N 1
ATOM 514 C CA . PRO A 1 71 ? 3.860 3.589 -20.888 1.00 97.31 71 PRO A CA 1
ATOM 515 C C . PRO A 1 71 ? 5.242 3.217 -20.333 1.00 97.31 71 PRO A C 1
ATOM 517 O O . PRO A 1 71 ? 6.070 4.092 -20.060 1.00 97.31 71 PRO A O 1
ATOM 520 N N . LEU A 1 72 ? 5.501 1.915 -20.174 1.00 97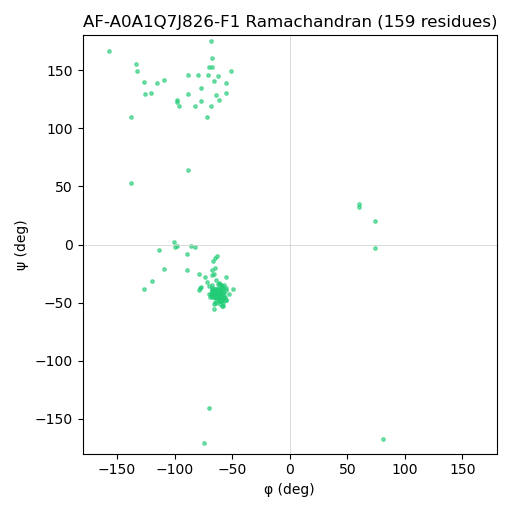.25 72 LEU A N 1
ATOM 521 C CA . LEU A 1 72 ? 6.707 1.408 -19.506 1.00 97.25 72 LEU A CA 1
ATOM 522 C C . LEU A 1 72 ? 7.993 1.919 -20.172 1.00 97.25 72 LEU A C 1
ATOM 524 O O . LEU A 1 72 ? 8.957 2.240 -19.489 1.00 97.25 72 LEU A O 1
ATOM 528 N N . GLU A 1 73 ? 7.997 2.081 -21.490 1.00 97.56 73 GLU A N 1
ATOM 529 C CA . GLU A 1 73 ? 9.115 2.626 -22.258 1.00 97.56 73 GLU A CA 1
ATOM 530 C C . GLU A 1 73 ? 9.461 4.061 -21.844 1.00 97.56 73 GLU A C 1
ATOM 532 O O . GLU A 1 73 ? 10.618 4.468 -21.923 1.00 97.56 73 GLU A O 1
ATOM 537 N N . ALA A 1 74 ? 8.466 4.861 -21.455 1.00 97.44 74 ALA A N 1
ATOM 538 C CA . ALA A 1 74 ? 8.681 6.211 -20.943 1.00 97.44 74 ALA A CA 1
ATOM 539 C C . ALA A 1 74 ? 9.144 6.177 -19.482 1.00 97.44 74 ALA A C 1
ATOM 541 O O . ALA A 1 74 ? 10.040 6.934 -19.110 1.00 97.44 74 ALA A O 1
ATOM 542 N N . VAL A 1 75 ? 8.582 5.266 -18.679 1.00 97.31 75 VAL A N 1
ATOM 543 C CA . VAL A 1 75 ? 9.002 5.040 -17.289 1.00 97.31 75 VAL A CA 1
ATOM 544 C C . VAL A 1 75 ? 10.486 4.678 -17.228 1.00 97.31 75 VAL A C 1
ATOM 546 O O . VAL A 1 75 ? 11.247 5.369 -16.560 1.00 97.31 75 VAL A O 1
ATOM 549 N N . LEU A 1 76 ? 10.925 3.675 -17.993 1.00 97.56 76 LEU A N 1
ATOM 550 C CA . LEU A 1 76 ? 12.311 3.185 -18.005 1.00 97.56 76 LEU A CA 1
ATOM 551 C C . LEU A 1 76 ? 13.332 4.210 -18.518 1.00 97.56 76 LEU A C 1
ATOM 553 O O . LEU A 1 76 ? 14.529 3.997 -18.372 1.00 97.56 76 LEU A O 1
ATOM 557 N N . ARG A 1 77 ? 12.895 5.327 -19.107 1.00 96.38 77 ARG A N 1
ATOM 558 C CA . ARG A 1 77 ? 13.774 6.411 -19.576 1.00 96.38 77 ARG A CA 1
ATOM 559 C C . ARG A 1 77 ? 13.883 7.579 -18.597 1.00 96.38 77 ARG A C 1
ATOM 561 O O . ARG A 1 77 ? 14.595 8.538 -18.881 1.00 96.38 77 ARG A O 1
ATOM 568 N N . SER A 1 78 ? 13.190 7.534 -17.461 1.00 95.50 78 SER A N 1
ATOM 569 C CA . SER A 1 78 ? 13.104 8.661 -16.537 1.00 95.50 78 SER A CA 1
ATOM 570 C C . SER A 1 78 ? 13.231 8.198 -15.095 1.00 95.50 78 SER A C 1
ATOM 572 O O . SER A 1 78 ? 12.307 7.614 -14.536 1.00 95.50 78 SER A O 1
ATOM 574 N N . HIS A 1 79 ? 14.356 8.533 -14.464 1.00 92.31 79 HIS A N 1
ATOM 575 C CA . HIS A 1 79 ? 14.622 8.187 -13.069 1.00 92.31 79 HIS A CA 1
ATOM 576 C C . HIS A 1 79 ? 13.485 8.620 -12.108 1.00 92.31 79 HIS A C 1
ATOM 578 O O . HIS A 1 79 ? 13.039 7.802 -11.308 1.00 92.31 79 HIS A O 1
ATOM 584 N N . PRO A 1 80 ? 12.886 9.828 -12.216 1.00 92.56 80 PRO A N 1
ATOM 585 C CA . PRO A 1 80 ? 11.701 10.169 -11.420 1.00 92.56 80 PRO A CA 1
ATOM 586 C C . PRO A 1 80 ? 10.481 9.261 -11.658 1.00 92.56 80 PRO A C 1
ATOM 588 O O . PRO A 1 80 ? 9.758 8.945 -10.712 1.00 92.56 80 PRO A O 1
ATOM 591 N N . LEU A 1 81 ? 10.227 8.843 -12.905 1.00 94.88 81 LEU A N 1
ATOM 592 C CA . LEU A 1 81 ? 9.115 7.938 -13.215 1.00 94.88 81 LEU A CA 1
ATOM 593 C C . LEU A 1 81 ? 9.381 6.516 -12.722 1.00 94.88 81 LEU A C 1
ATOM 595 O O . LEU A 1 81 ? 8.436 5.841 -12.324 1.00 94.88 81 LEU A O 1
ATOM 599 N N . VAL A 1 82 ? 10.641 6.084 -12.707 1.00 94.81 82 VAL A N 1
ATOM 600 C CA . VAL A 1 82 ? 11.062 4.809 -12.118 1.00 94.81 82 VAL A CA 1
ATOM 601 C C . VAL A 1 82 ? 10.689 4.751 -10.637 1.00 94.81 82 VAL A C 1
ATOM 603 O O . VAL A 1 82 ? 9.957 3.846 -10.244 1.00 94.81 82 VAL A O 1
ATOM 606 N N . HIS A 1 83 ? 11.077 5.752 -9.836 1.00 92.06 83 HIS A N 1
ATOM 607 C CA . HIS A 1 83 ? 10.690 5.828 -8.415 1.00 92.06 83 HIS A CA 1
ATOM 608 C C . HIS A 1 83 ? 9.169 5.817 -8.225 1.00 92.06 83 HIS A C 1
ATOM 610 O O . HIS A 1 83 ? 8.641 5.145 -7.336 1.00 92.06 83 HIS A O 1
ATOM 616 N N . ALA A 1 84 ? 8.438 6.545 -9.075 1.00 92.69 84 ALA A N 1
ATOM 617 C CA . ALA A 1 84 ? 6.980 6.550 -9.027 1.00 92.69 84 ALA A CA 1
ATOM 618 C C . ALA A 1 84 ? 6.395 5.156 -9.317 1.00 92.69 84 ALA A C 1
ATOM 620 O O . ALA A 1 84 ? 5.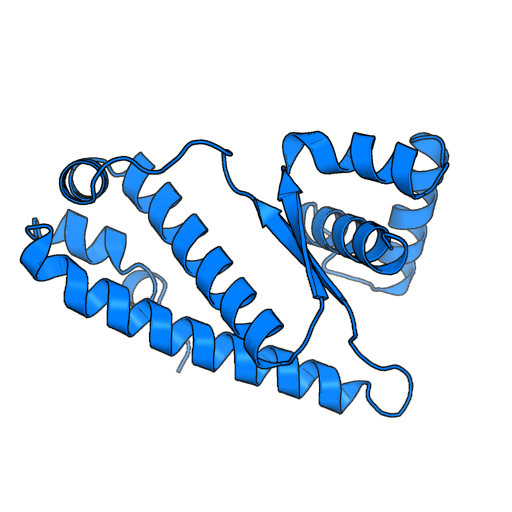486 4.717 -8.609 1.00 92.69 84 ALA A O 1
ATOM 621 N N . ALA A 1 85 ? 6.931 4.456 -10.319 1.00 94.94 85 ALA A N 1
ATOM 622 C CA . ALA A 1 85 ? 6.483 3.129 -10.716 1.00 94.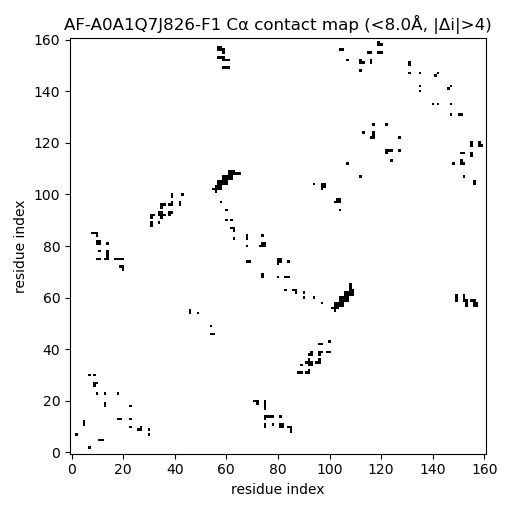94 85 ALA A CA 1
ATOM 623 C C . ALA A 1 85 ? 6.781 2.058 -9.661 1.00 94.94 85 ALA A C 1
ATOM 625 O O . ALA A 1 85 ? 5.920 1.222 -9.391 1.00 94.94 85 ALA A O 1
ATOM 626 N N . GLU A 1 86 ? 7.938 2.125 -9.000 1.00 94.12 86 GLU A N 1
ATOM 627 C CA . GLU A 1 86 ? 8.254 1.247 -7.866 1.00 94.12 86 GLU A CA 1
ATOM 628 C C . GLU A 1 86 ? 7.274 1.457 -6.717 1.00 94.12 86 GLU A C 1
ATOM 630 O O . GLU A 1 86 ? 6.708 0.497 -6.193 1.00 94.12 86 GLU A O 1
ATOM 635 N N . GLY A 1 87 ? 6.994 2.716 -6.374 1.00 92.56 87 GLY A N 1
ATOM 636 C CA . GLY A 1 87 ? 5.999 3.037 -5.359 1.00 92.56 87 GLY A CA 1
ATOM 637 C C . GLY A 1 87 ? 4.620 2.452 -5.682 1.00 92.56 87 GLY A C 1
ATOM 638 O O . GLY A 1 87 ? 3.977 1.883 -4.797 1.00 92.56 87 GLY A O 1
ATOM 639 N N . GLU A 1 88 ? 4.153 2.574 -6.931 1.00 94.25 88 GLU A N 1
ATOM 640 C CA . GLU A 1 88 ? 2.865 1.994 -7.339 1.00 94.25 88 GLU A CA 1
ATOM 641 C C . GLU A 1 88 ? 2.883 0.463 -7.315 1.00 94.25 88 GLU A C 1
ATOM 643 O O . GLU A 1 88 ? 1.924 -0.148 -6.849 1.00 94.25 88 GLU A O 1
ATOM 648 N N . MET A 1 89 ? 3.978 -0.165 -7.742 1.00 95.31 89 MET A N 1
ATOM 649 C CA . MET A 1 89 ? 4.132 -1.618 -7.715 1.00 95.31 89 MET A CA 1
ATOM 650 C C . MET A 1 89 ? 4.042 -2.176 -6.288 1.00 95.31 89 MET A C 1
ATOM 652 O O . MET A 1 89 ? 3.327 -3.151 -6.057 1.00 95.31 89 MET A O 1
ATOM 656 N N . TYR A 1 90 ? 4.708 -1.554 -5.311 1.00 94.38 90 TYR A N 1
ATOM 657 C CA . TYR A 1 90 ? 4.624 -1.995 -3.915 1.00 94.38 90 TYR A CA 1
ATOM 658 C C . TYR A 1 90 ? 3.238 -1.768 -3.309 1.00 94.38 90 TYR A C 1
ATOM 660 O O . TYR A 1 90 ? 2.738 -2.623 -2.575 1.00 94.38 90 TYR A O 1
ATOM 668 N N . ARG A 1 91 ? 2.567 -0.662 -3.653 1.00 94.62 91 ARG A N 1
ATOM 669 C CA . ARG A 1 91 ? 1.161 -0.448 -3.273 1.00 94.62 91 ARG A CA 1
ATOM 670 C C . ARG A 1 91 ? 0.238 -1.497 -3.890 1.00 94.62 91 ARG A C 1
ATOM 672 O O . ARG A 1 91 ? -0.684 -1.952 -3.216 1.00 94.62 91 ARG A O 1
ATOM 679 N N . ASP A 1 92 ? 0.468 -1.885 -5.142 1.00 95.50 92 ASP A N 1
ATOM 680 C CA . ASP A 1 92 ? -0.289 -2.952 -5.799 1.00 95.50 92 ASP A CA 1
ATOM 681 C C . ASP A 1 92 ? -0.042 -4.303 -5.116 1.00 95.50 92 ASP A C 1
ATOM 683 O O . ASP A 1 92 ? -0.993 -4.998 -4.768 1.00 95.50 92 ASP A O 1
ATOM 687 N N . ALA A 1 93 ? 1.213 -4.630 -4.798 1.00 97.38 93 ALA A N 1
ATOM 688 C CA . ALA A 1 93 ? 1.566 -5.844 -4.064 1.00 97.38 93 ALA A CA 1
ATOM 689 C C . ALA A 1 93 ? 0.822 -5.960 -2.720 1.00 97.38 93 ALA A C 1
ATOM 691 O O . ALA A 1 93 ? 0.233 -7.003 -2.426 1.00 97.38 93 ALA A O 1
ATOM 692 N N . VAL A 1 94 ? 0.802 -4.885 -1.920 1.00 97.06 94 VAL A N 1
ATOM 693 C CA . VAL A 1 94 ? 0.064 -4.856 -0.645 1.00 97.06 94 VAL A CA 1
ATOM 694 C C . VAL A 1 94 ? -1.448 -4.917 -0.878 1.00 97.06 94 VAL A C 1
ATOM 696 O O . VAL A 1 94 ? -2.148 -5.619 -0.151 1.00 97.06 94 VAL A O 1
ATOM 699 N N . GLY A 1 95 ? -1.961 -4.236 -1.906 1.00 97.06 95 GLY A N 1
ATOM 700 C CA . GLY A 1 95 ? -3.382 -4.270 -2.253 1.00 97.06 95 GLY A CA 1
ATOM 701 C C . GLY A 1 95 ? -3.866 -5.678 -2.600 1.00 97.06 95 GLY A C 1
ATOM 702 O O . GLY A 1 95 ? -4.802 -6.175 -1.976 1.00 97.06 95 GLY A O 1
ATOM 703 N N . ARG A 1 96 ? -3.152 -6.363 -3.502 1.00 97.88 96 ARG A N 1
ATOM 704 C CA . ARG A 1 96 ? -3.416 -7.763 -3.872 1.00 97.88 96 ARG A CA 1
ATOM 705 C C . ARG A 1 96 ? -3.348 -8.695 -2.669 1.00 97.88 96 ARG A C 1
ATOM 707 O O . ARG A 1 96 ? -4.140 -9.627 -2.563 1.00 97.88 96 ARG A O 1
ATOM 714 N N . ALA A 1 97 ? -2.409 -8.458 -1.755 1.00 98.31 97 ALA A N 1
ATOM 715 C CA . ALA A 1 97 ? -2.291 -9.240 -0.532 1.00 98.31 97 ALA A CA 1
ATOM 716 C C . ALA A 1 97 ? -3.508 -9.071 0.393 1.00 98.31 97 ALA A C 1
ATOM 718 O O . ALA A 1 97 ? -4.029 -10.070 0.888 1.00 98.31 97 ALA A O 1
ATOM 719 N N . CYS A 1 98 ? -3.983 -7.837 0.594 1.00 97.56 98 CYS A N 1
ATOM 720 C CA . CYS A 1 98 ? -5.202 -7.552 1.355 1.00 97.56 98 CYS A CA 1
ATOM 721 C C . CYS A 1 98 ? -6.430 -8.237 0.737 1.00 97.56 98 CYS A C 1
ATOM 723 O O . CYS A 1 98 ? -7.165 -8.931 1.440 1.00 97.56 98 CYS A O 1
ATOM 725 N N . GLU A 1 99 ? -6.617 -8.095 -0.577 1.00 96.62 99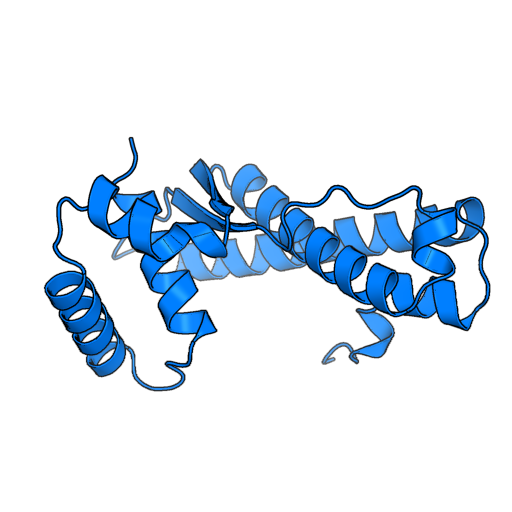 GLU A N 1
ATOM 726 C CA . GLU A 1 99 ? -7.727 -8.703 -1.323 1.00 96.62 99 GLU A CA 1
ATOM 727 C C . GLU A 1 99 ? -7.686 -10.237 -1.245 1.00 96.62 99 GLU A C 1
ATOM 729 O O . GLU A 1 99 ? -8.691 -10.877 -0.940 1.00 96.62 99 GLU A O 1
ATOM 734 N N . ALA A 1 100 ? -6.505 -10.844 -1.409 1.00 97.94 100 ALA A N 1
ATOM 735 C CA . ALA A 1 100 ? -6.312 -12.292 -1.301 1.00 97.94 100 ALA A CA 1
ATOM 736 C C . ALA A 1 100 ? -6.532 -12.854 0.116 1.00 97.94 100 ALA A C 1
ATOM 738 O O . ALA A 1 100 ? -6.603 -14.075 0.283 1.00 97.94 100 ALA A O 1
ATOM 739 N N . LEU A 1 101 ? -6.588 -11.991 1.134 1.00 97.56 101 LEU A N 1
ATOM 740 C CA . LEU A 1 101 ? -6.939 -12.328 2.517 1.00 97.56 101 LEU A CA 1
ATOM 741 C C . LEU A 1 101 ? -8.396 -11.971 2.856 1.00 97.56 101 LEU A C 1
ATOM 743 O O . LEU A 1 101 ? -8.819 -12.172 3.992 1.00 97.56 101 LEU A O 1
ATOM 747 N N . GLY A 1 102 ? -9.167 -11.460 1.890 1.00 96.62 102 GLY A N 1
ATOM 748 C CA . GLY A 1 102 ? -10.566 -11.078 2.076 1.00 96.62 102 GLY A CA 1
ATOM 749 C C . GLY A 1 102 ? -10.763 -9.787 2.873 1.00 96.62 102 GLY A C 1
ATOM 750 O O . GLY A 1 102 ? -11.843 -9.576 3.422 1.00 96.62 102 GLY A O 1
ATOM 751 N N . LEU A 1 103 ? -9.739 -8.931 2.969 1.00 96.12 103 LEU A N 1
ATOM 752 C CA . LEU A 1 103 ? -9.871 -7.622 3.605 1.00 96.12 103 LEU A CA 1
ATOM 753 C C . LEU A 1 103 ? -10.577 -6.651 2.657 1.00 96.12 103 LEU A C 1
ATOM 755 O O . LEU A 1 103 ? -10.202 -6.531 1.491 1.00 96.12 103 LEU A O 1
ATOM 759 N N . SER A 1 104 ? -11.547 -5.896 3.172 1.00 95.62 104 SER A N 1
ATOM 760 C CA . SER A 1 104 ? -12.141 -4.788 2.417 1.00 95.62 104 SER A CA 1
ATOM 761 C C . SER A 1 104 ? -11.130 -3.647 2.326 1.00 95.62 104 SER A C 1
ATOM 763 O O . SER A 1 104 ? -10.796 -3.018 3.334 1.00 95.62 104 SER A O 1
ATOM 765 N N . LEU A 1 105 ? -10.599 -3.417 1.126 1.00 95.12 105 LEU A N 1
ATOM 766 C CA . LEU A 1 105 ? -9.511 -2.476 0.894 1.00 95.12 105 LEU A CA 1
ATOM 767 C C . LEU A 1 105 ? -10.033 -1.108 0.444 1.00 95.12 105 LEU A C 1
ATOM 769 O O . LEU A 1 105 ? -10.609 -0.972 -0.633 1.00 95.12 105 LEU A O 1
ATOM 773 N N . LEU A 1 106 ? -9.746 -0.073 1.232 1.00 94.56 106 LEU A N 1
ATOM 774 C CA . LEU A 1 106 ? -10.010 1.319 0.883 1.00 94.56 106 LEU A CA 1
ATOM 775 C C . LEU A 1 106 ? -8.742 1.984 0.333 1.00 94.56 106 LEU A C 1
ATOM 777 O O . LEU A 1 106 ? -7.721 2.058 1.016 1.00 94.56 106 LEU A O 1
ATOM 781 N N . ARG A 1 107 ? -8.801 2.519 -0.889 1.00 92.75 107 ARG A N 1
ATOM 782 C CA . ARG A 1 107 ? -7.714 3.330 -1.465 1.00 92.75 107 ARG A CA 1
ATOM 783 C C . ARG A 1 107 ? -8.034 4.815 -1.297 1.00 92.75 107 ARG A C 1
ATOM 785 O O . ARG A 1 107 ? -9.089 5.270 -1.731 1.00 92.75 107 ARG A O 1
ATOM 792 N N . LEU A 1 108 ? -7.136 5.567 -0.664 1.00 92.06 108 LEU A N 1
ATOM 793 C CA . LEU A 1 108 ? -7.333 6.980 -0.323 1.00 92.06 108 LEU A CA 1
ATOM 794 C C . LEU A 1 108 ? -6.264 7.857 -0.983 1.00 92.06 108 LEU A C 1
ATOM 796 O O . LEU A 1 108 ? -5.080 7.569 -0.821 1.00 92.06 108 LEU A O 1
ATOM 800 N N . PRO A 1 109 ? -6.618 8.956 -1.668 1.00 90.94 109 PRO A N 1
ATOM 801 C CA . PRO A 1 109 ? -5.629 9.936 -2.106 1.00 90.94 109 PRO A CA 1
ATOM 802 C C . PRO A 1 109 ? -4.923 10.550 -0.892 1.00 90.94 109 PRO A C 1
ATOM 804 O O . PRO A 1 109 ? -5.584 11.106 -0.014 1.00 90.94 109 PRO A O 1
ATOM 807 N N . ALA A 1 110 ? -3.588 10.489 -0.840 1.00 89.75 110 ALA A N 1
ATOM 808 C CA . ALA A 1 110 ? -2.824 10.985 0.312 1.00 89.75 110 ALA A CA 1
ATOM 809 C C . ALA A 1 110 ? -3.133 12.461 0.635 1.00 89.75 110 ALA A C 1
ATOM 811 O O . ALA A 1 110 ? -3.267 12.839 1.796 1.00 89.75 110 ALA A O 1
ATOM 812 N N . LYS A 1 111 ? -3.333 13.280 -0.406 1.00 89.12 111 LYS A N 1
ATOM 813 C CA . LYS A 1 111 ? -3.655 14.711 -0.283 1.00 89.12 111 LYS A CA 1
ATOM 814 C C . LYS A 1 111 ? -5.019 14.989 0.352 1.00 89.12 111 LYS A C 1
ATOM 816 O O . LYS A 1 111 ? -5.201 16.046 0.939 1.00 89.12 111 LYS A O 1
ATOM 821 N N . GLU A 1 112 ? -5.955 14.051 0.246 1.00 90.50 112 GLU A N 1
ATOM 822 C CA . GLU A 1 112 ? -7.330 14.201 0.736 1.00 90.50 112 GLU A CA 1
ATOM 823 C C . GLU A 1 112 ? -7.542 13.511 2.089 1.00 90.50 112 GLU A C 1
ATOM 825 O O . GLU A 1 112 ? -8.635 13.568 2.648 1.00 90.50 112 GLU A O 1
ATOM 830 N N . LEU A 1 113 ? -6.518 12.841 2.632 1.00 92.81 113 LEU A N 1
ATOM 831 C CA . LEU A 1 113 ? -6.649 11.985 3.811 1.00 92.81 113 LEU A CA 1
ATOM 832 C C . LEU A 1 113 ? -7.263 12.721 5.009 1.00 92.81 113 LEU A C 1
ATOM 834 O O . LEU A 1 113 ? -8.175 12.202 5.647 1.00 92.81 113 LEU A O 1
ATOM 838 N N . HIS A 1 114 ? -6.771 13.921 5.321 1.00 91.62 114 HIS A N 1
ATOM 839 C CA . HIS A 1 114 ? -7.230 14.680 6.485 1.00 91.62 114 HIS A CA 1
ATOM 840 C C . HIS A 1 114 ? -8.667 15.182 6.337 1.00 91.62 114 HIS A C 1
ATOM 842 O O . HIS A 1 114 ? -9.447 15.069 7.281 1.00 91.62 114 HIS A O 1
ATOM 848 N N . GLU A 1 115 ? -9.023 15.690 5.158 1.00 91.19 115 GLU A N 1
ATOM 849 C CA . GLU A 1 115 ? -10.378 16.150 4.857 1.00 91.19 115 GLU A CA 1
ATOM 850 C C . GLU A 1 115 ? -11.368 14.981 4.882 1.00 91.19 115 GLU A C 1
ATOM 852 O O . GLU A 1 115 ? -12.368 15.023 5.601 1.00 91.19 115 GLU A O 1
ATOM 857 N N . ARG A 1 116 ? -11.044 13.881 4.189 1.00 91.12 116 ARG A N 1
ATOM 858 C CA . ARG A 1 116 ? -11.858 12.658 4.210 1.00 91.12 116 ARG A CA 1
ATOM 859 C C . ARG A 1 116 ? -12.004 12.110 5.619 1.00 91.12 116 ARG A C 1
ATOM 861 O O . ARG A 1 116 ? -13.094 11.675 5.981 1.00 91.12 116 ARG A O 1
ATOM 868 N N . ALA A 1 117 ? -10.947 12.145 6.427 1.00 94.12 117 ALA A N 1
ATOM 869 C CA . ALA A 1 117 ? -11.021 11.692 7.805 1.00 94.12 117 ALA A CA 1
ATOM 870 C C . ALA A 1 117 ? -11.927 12.571 8.667 1.00 94.12 117 ALA A C 1
ATOM 872 O O . ALA A 1 117 ? -12.750 12.032 9.400 1.00 94.12 117 ALA A O 1
ATOM 873 N N . ALA A 1 118 ? -11.819 13.898 8.564 1.00 92.88 118 ALA A N 1
ATOM 874 C CA . ALA A 1 118 ? -12.685 14.818 9.296 1.00 92.88 118 ALA A CA 1
ATOM 875 C C . ALA A 1 118 ? -14.167 14.577 8.964 1.00 92.88 118 ALA A C 1
ATOM 877 O O . ALA A 1 118 ? -14.984 14.442 9.876 1.00 92.88 118 ALA A O 1
ATOM 878 N N . THR A 1 119 ? -14.487 14.435 7.674 1.00 92.62 119 THR A N 1
ATOM 879 C CA . THR A 1 119 ? -15.849 14.164 7.192 1.00 92.62 119 THR A CA 1
ATOM 880 C C . THR A 1 119 ? -16.348 12.789 7.632 1.00 92.62 119 THR A C 1
ATOM 882 O O . THR A 1 119 ? -17.410 12.692 8.240 1.00 92.62 119 THR A O 1
ATOM 885 N N . THR A 1 120 ? -15.575 11.724 7.391 1.00 94.06 120 THR A N 1
ATOM 886 C CA . THR A 1 120 ? -16.000 10.337 7.678 1.00 94.06 120 THR A CA 1
ATOM 887 C C . THR A 1 120 ? -16.138 10.082 9.180 1.00 94.06 120 THR A C 1
ATOM 889 O O . THR A 1 120 ? -17.019 9.345 9.609 1.00 94.06 120 THR A O 1
ATOM 892 N N . LEU A 1 121 ? -15.282 10.701 9.999 1.00 93.88 121 LEU A N 1
ATOM 893 C CA . LEU A 1 121 ? -15.305 10.541 11.455 1.00 93.88 121 LEU A CA 1
ATOM 894 C C . LEU A 1 121 ? -16.224 11.553 12.154 1.00 93.88 121 LEU A C 1
ATOM 896 O O . LEU A 1 121 ? -16.413 11.448 13.365 1.00 93.88 121 LEU A O 1
ATOM 900 N N . GLY A 1 122 ? -16.757 12.546 11.432 1.00 94.69 122 GLY A N 1
ATOM 901 C CA . GLY A 1 122 ? -17.548 13.633 12.015 1.00 94.69 122 GLY A CA 1
ATOM 902 C C . GLY A 1 122 ? -16.766 14.460 13.043 1.00 94.69 122 GLY A C 1
ATOM 903 O O . GLY A 1 122 ? -17.335 14.928 14.029 1.00 94.69 122 GLY A O 1
ATOM 904 N N . MET A 1 123 ? -15.448 14.607 12.861 1.00 94.62 123 MET A N 1
ATOM 905 C CA . MET A 1 123 ? -14.555 15.257 13.825 1.00 94.62 123 MET A CA 1
ATOM 906 C C . MET A 1 123 ? -13.937 16.531 13.264 1.00 94.62 123 MET A C 1
ATOM 908 O O . MET A 1 123 ? -13.439 16.564 12.142 1.00 94.62 123 MET A O 1
ATOM 912 N N . LYS A 1 124 ? -13.857 17.568 14.105 1.00 92.81 124 LYS A N 1
ATOM 913 C CA . LYS A 1 124 ? -13.019 18.740 13.822 1.00 92.81 124 LYS A CA 1
ATOM 914 C C . LYS A 1 124 ? -11.550 18.321 13.739 1.00 92.81 124 LYS A C 1
ATOM 916 O O . LYS A 1 124 ? -11.092 17.484 14.520 1.00 92.81 124 LYS A O 1
ATOM 921 N N . GLU A 1 125 ? -10.788 18.971 12.864 1.00 88.25 125 GLU A N 1
ATOM 922 C CA . GLU A 1 125 ? -9.377 18.649 12.622 1.00 88.25 125 GLU A CA 1
ATOM 923 C C . GLU A 1 125 ? -8.521 18.675 13.904 1.00 88.25 125 GLU A C 1
ATOM 925 O O . GLU A 1 125 ? -7.682 17.801 14.126 1.00 88.25 125 GLU A O 1
ATOM 930 N N . THR A 1 126 ? -8.767 19.634 14.800 1.00 91.75 126 THR A N 1
ATOM 931 C CA . THR A 1 126 ? -8.055 19.743 16.083 1.00 91.75 126 THR A CA 1
ATOM 932 C C . THR A 1 126 ? -8.290 18.531 16.987 1.00 91.75 126 THR A C 1
ATOM 934 O O . THR A 1 126 ? -7.343 18.005 17.576 1.00 91.75 126 THR A O 1
ATOM 937 N N . ALA A 1 127 ? -9.528 18.034 17.054 1.00 93.88 127 ALA A N 1
ATOM 938 C CA . ALA A 1 127 ? -9.878 16.838 17.816 1.00 93.88 127 ALA A CA 1
ATOM 939 C C . ALA A 1 127 ? -9.255 15.576 17.198 1.00 93.88 127 ALA A C 1
ATOM 941 O O . ALA A 1 127 ? -8.710 14.735 17.917 1.00 93.88 127 ALA A O 1
ATOM 942 N N . LEU A 1 128 ? -9.261 15.483 15.865 1.00 93.75 128 LEU A N 1
ATOM 943 C CA . LEU A 1 128 ? -8.637 14.391 15.121 1.00 93.75 128 LEU A CA 1
ATOM 944 C C . LEU A 1 128 ? -7.128 14.305 15.407 1.00 93.75 128 LEU A C 1
ATOM 946 O O . LEU A 1 128 ? -6.614 13.243 15.772 1.00 93.75 128 LEU A O 1
ATOM 950 N N . ARG A 1 129 ? -6.424 15.444 15.327 1.00 91.94 129 ARG A N 1
ATOM 951 C CA . ARG A 1 129 ? -4.991 15.554 15.646 1.00 91.94 129 ARG A CA 1
ATOM 952 C C . ARG A 1 129 ? -4.700 15.163 17.096 1.00 91.94 129 ARG A C 1
ATOM 954 O O . ARG A 1 129 ? -3.764 14.400 17.342 1.00 91.94 129 ARG A O 1
ATOM 961 N N . ALA A 1 130 ? -5.513 15.621 18.050 1.00 94.38 130 ALA A N 1
ATOM 962 C CA . ALA A 1 130 ? -5.362 15.262 19.461 1.00 94.38 130 ALA A CA 1
ATOM 963 C C . ALA A 1 130 ? -5.535 13.751 19.696 1.00 94.38 130 ALA A C 1
ATOM 965 O O . ALA A 1 130 ? -4.763 13.142 20.444 1.00 94.38 130 ALA A O 1
ATOM 966 N N . ARG A 1 131 ? -6.502 13.117 19.020 1.00 95.38 131 ARG A N 1
ATOM 967 C CA . ARG A 1 131 ? -6.728 11.671 19.126 1.00 95.38 131 ARG A CA 1
ATOM 968 C C . ARG A 1 131 ? -5.574 10.863 18.530 1.00 95.38 131 ARG A C 1
ATOM 970 O O . ARG A 1 131 ? -5.109 9.930 19.181 1.00 95.38 131 ARG A O 1
ATOM 977 N N . LEU A 1 132 ? -5.067 11.246 17.355 1.00 94.75 132 LEU A N 1
ATOM 978 C CA . LEU A 1 132 ? -3.882 10.620 16.750 1.00 94.75 132 LEU A CA 1
ATOM 979 C C . LEU A 1 132 ? -2.640 10.758 17.640 1.00 94.75 132 LEU A C 1
ATOM 981 O O . LEU A 1 132 ? -1.877 9.805 17.789 1.00 94.75 132 LEU A O 1
ATOM 985 N N . ALA A 1 133 ? -2.448 11.916 18.276 1.00 94.38 133 ALA A N 1
ATOM 986 C CA . ALA A 1 133 ? -1.354 12.111 19.224 1.00 94.38 133 ALA A CA 1
ATOM 987 C C . ALA A 1 133 ? -1.489 11.189 20.448 1.00 94.38 133 ALA A C 1
ATOM 989 O O . ALA A 1 133 ? -0.504 10.594 20.887 1.00 94.38 133 ALA A O 1
ATOM 990 N N . ALA A 1 134 ? -2.703 11.022 20.983 1.00 96.31 134 ALA A N 1
ATOM 991 C CA . ALA A 1 134 ? -2.963 10.100 22.087 1.00 96.31 134 ALA A CA 1
ATOM 992 C C . ALA A 1 134 ? -2.735 8.628 21.697 1.00 96.31 134 ALA A C 1
ATOM 994 O O . ALA A 1 134 ? -2.192 7.870 22.501 1.00 96.31 134 ALA A O 1
ATOM 995 N N . MET A 1 135 ? -3.101 8.227 20.474 1.00 95.19 135 MET A N 1
ATOM 996 C CA . MET A 1 135 ? -2.782 6.894 19.944 1.00 95.19 135 MET A CA 1
ATOM 997 C C . MET A 1 135 ? -1.271 6.676 19.855 1.00 95.19 135 MET A C 1
ATOM 999 O O . MET A 1 135 ? -0.782 5.667 20.351 1.00 95.19 135 MET A O 1
ATOM 1003 N N . GLY A 1 136 ? -0.523 7.652 19.335 1.00 95.31 136 GLY A N 1
ATOM 1004 C CA . GLY A 1 136 ? 0.937 7.568 19.252 1.00 95.31 136 GLY A CA 1
ATOM 1005 C C . GLY A 1 136 ? 1.631 7.434 20.599 1.00 95.31 136 GLY A C 1
ATOM 1006 O O . GLY A 1 136 ? 2.552 6.636 20.743 1.00 95.31 136 GLY A O 1
ATOM 1007 N N . LYS A 1 137 ? 1.149 8.152 21.622 1.00 95.81 137 LYS A N 1
ATOM 1008 C CA . LYS A 1 137 ? 1.652 7.998 22.998 1.00 95.81 137 LYS A CA 1
ATOM 1009 C C . LYS A 1 137 ? 1.483 6.569 23.521 1.00 95.81 137 LYS A C 1
ATOM 1011 O O . LYS A 1 137 ? 2.350 6.098 24.245 1.00 95.81 137 LYS A O 1
ATOM 1016 N N . LYS A 1 138 ? 0.388 5.891 23.159 1.00 95.06 138 LYS A N 1
ATOM 1017 C CA . LYS A 1 138 ? 0.134 4.492 23.542 1.00 95.06 138 LYS A CA 1
ATOM 1018 C C . LYS A 1 138 ? 0.924 3.492 22.694 1.00 95.06 138 LYS A C 1
ATOM 1020 O O . LYS A 1 138 ? 1.364 2.485 23.230 1.00 95.06 138 LYS A O 1
ATOM 1025 N N . ALA A 1 139 ? 1.079 3.758 21.397 1.00 92.06 139 ALA A N 1
ATOM 1026 C CA . ALA A 1 139 ? 1.775 2.875 20.461 1.00 92.06 139 ALA A CA 1
ATOM 1027 C C . ALA A 1 139 ? 3.303 2.887 20.648 1.00 92.06 139 ALA A C 1
ATOM 1029 O O . ALA A 1 139 ? 3.959 1.885 20.378 1.00 92.06 139 ALA A O 1
ATOM 1030 N N . GLY A 1 140 ? 3.869 3.997 21.132 1.00 94.31 140 GLY A N 1
ATOM 1031 C CA . GLY A 1 140 ? 5.314 4.152 21.282 1.00 94.31 140 GLY A CA 1
ATOM 1032 C C . GLY A 1 140 ? 6.008 4.533 19.971 1.00 94.31 140 GLY A C 1
ATOM 1033 O O . GLY A 1 140 ? 5.376 4.967 19.009 1.00 94.31 140 GLY A O 1
ATOM 1034 N N . ARG A 1 141 ? 7.343 4.443 19.948 1.00 92.56 141 ARG A N 1
ATOM 1035 C CA . ARG A 1 141 ? 8.148 4.760 18.758 1.00 92.56 141 ARG A CA 1
ATOM 1036 C C . ARG A 1 141 ? 8.304 3.519 17.863 1.00 92.56 141 ARG A C 1
ATOM 1038 O O . ARG A 1 141 ? 8.475 2.432 18.409 1.00 92.56 141 ARG A O 1
ATOM 1045 N N . PRO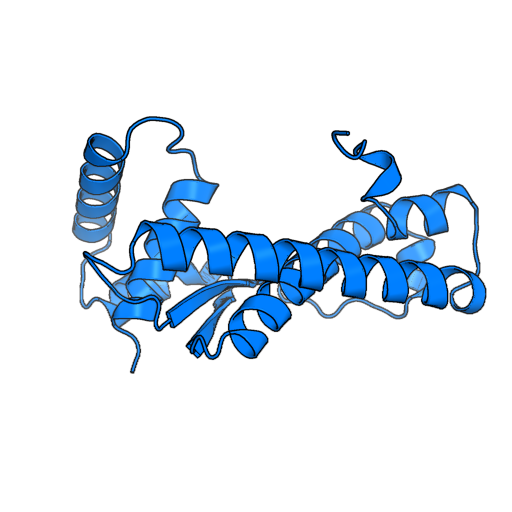 A 1 142 ? 8.346 3.683 16.526 1.00 91.88 142 PRO A N 1
ATOM 1046 C CA . PRO A 1 142 ? 8.259 4.944 15.776 1.00 91.88 142 PRO A CA 1
ATOM 1047 C C . PRO A 1 142 ? 6.818 5.474 15.624 1.00 91.88 142 PRO A C 1
ATOM 1049 O O . PRO A 1 142 ? 5.876 4.710 15.462 1.00 91.88 142 PRO A O 1
ATOM 1052 N N . TRP A 1 143 ? 6.658 6.805 15.622 1.00 94.56 143 TRP A N 1
ATOM 1053 C CA . TRP A 1 143 ? 5.377 7.489 15.359 1.00 94.56 143 TRP A CA 1
ATOM 1054 C C . TRP A 1 143 ? 5.577 8.715 14.453 1.00 94.56 143 TRP A C 1
ATOM 1056 O O . TRP A 1 143 ? 5.237 9.851 14.802 1.00 94.56 143 TRP A O 1
ATOM 1066 N N . GLY A 1 144 ? 6.234 8.488 13.314 1.00 94.25 144 GLY A N 1
ATOM 1067 C CA . GLY A 1 144 ? 6.518 9.479 12.276 1.00 94.25 144 GLY A CA 1
ATOM 1068 C C . GLY A 1 144 ? 5.290 9.838 11.434 1.00 94.25 144 GLY A C 1
ATOM 1069 O O . GLY A 1 144 ? 4.163 9.485 11.783 1.00 94.25 144 GLY A O 1
ATOM 1070 N N . SER A 1 145 ? 5.497 10.590 10.344 1.00 91.94 145 SER A N 1
ATOM 1071 C CA . SER A 1 145 ? 4.382 11.027 9.480 1.00 91.94 145 SER A CA 1
ATOM 1072 C C . SER A 1 145 ? 3.652 9.844 8.868 1.00 91.94 145 SER A C 1
ATOM 1074 O O . SER A 1 145 ? 2.441 9.744 9.019 1.00 91.94 145 SER A O 1
ATOM 1076 N N . GLU A 1 146 ? 4.398 8.891 8.313 1.00 91.31 146 GLU A N 1
ATOM 1077 C CA . GLU A 1 146 ? 3.827 7.708 7.673 1.00 91.31 146 GLU A CA 1
ATOM 1078 C C . GLU A 1 146 ? 3.012 6.862 8.658 1.00 91.31 146 GLU A C 1
ATOM 1080 O O . GLU A 1 146 ? 1.893 6.469 8.347 1.00 91.31 146 GLU A O 1
ATOM 1085 N N . GLN A 1 147 ? 3.500 6.640 9.889 1.00 94.44 147 GLN A N 1
ATOM 1086 C CA . GLN A 1 147 ? 2.721 5.901 10.893 1.00 94.44 147 GLN A CA 1
ATOM 1087 C C . GLN A 1 147 ? 1.421 6.631 11.254 1.00 94.44 147 GLN A C 1
ATOM 1089 O O . GLN A 1 147 ? 0.384 5.989 11.411 1.00 94.44 147 GLN A O 1
ATOM 1094 N N . ARG A 1 148 ? 1.451 7.967 11.361 1.00 94.88 148 ARG A N 1
ATOM 1095 C CA . ARG A 1 148 ? 0.251 8.773 11.639 1.00 94.88 148 ARG A CA 1
ATOM 1096 C C . ARG A 1 148 ? -0.744 8.738 10.487 1.00 94.88 148 ARG A C 1
ATOM 1098 O O . ARG A 1 148 ? -1.939 8.620 10.737 1.00 94.88 148 ARG A O 1
ATOM 1105 N N . GLU A 1 149 ? -0.262 8.843 9.256 1.00 94.88 149 GLU A N 1
ATOM 1106 C CA . GLU A 1 149 ? -1.088 8.812 8.051 1.00 9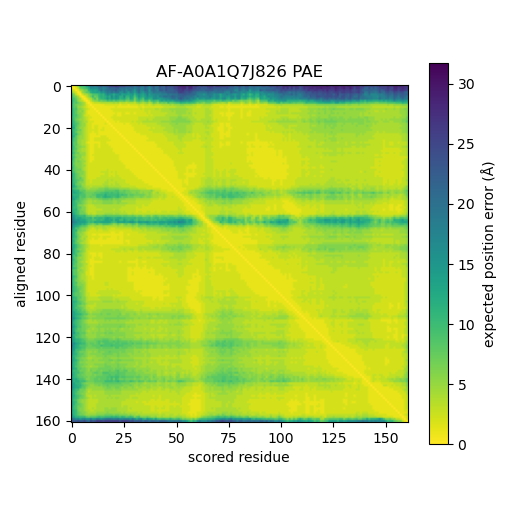4.88 149 GLU A CA 1
ATOM 1107 C C . GLU A 1 149 ? -1.715 7.426 7.853 1.00 94.88 149 GLU A C 1
ATOM 1109 O O . GLU A 1 149 ? -2.925 7.329 7.663 1.00 94.88 149 GLU A O 1
ATOM 1114 N N . CYS A 1 150 ? -0.946 6.346 8.021 1.00 94.31 150 CYS A N 1
ATOM 1115 C CA . CYS A 1 150 ? -1.466 4.978 7.991 1.00 94.31 150 CYS A CA 1
ATOM 1116 C C . CYS A 1 150 ? -2.480 4.715 9.114 1.00 94.31 150 CYS A C 1
ATOM 1118 O O . CYS A 1 150 ? -3.526 4.119 8.864 1.00 94.31 150 CYS A O 1
ATOM 1120 N N . ALA A 1 151 ? -2.220 5.187 10.339 1.00 95.50 151 ALA A N 1
ATOM 1121 C CA . ALA A 1 151 ? -3.168 5.059 11.446 1.00 95.50 151 ALA A CA 1
ATOM 1122 C C . ALA A 1 151 ? -4.473 5.822 11.172 1.00 95.50 151 ALA A C 1
ATOM 1124 O O . ALA A 1 151 ? -5.559 5.314 11.449 1.00 95.50 151 ALA A O 1
ATOM 1125 N N . LEU A 1 152 ? -4.376 7.023 10.595 1.00 96.12 152 LEU A N 1
ATOM 1126 C CA . LEU A 1 152 ? -5.541 7.807 10.205 1.00 96.12 152 LEU A CA 1
ATOM 1127 C C . LEU A 1 152 ? -6.338 7.118 9.091 1.00 96.12 152 LEU A C 1
ATOM 1129 O O . LEU A 1 152 ? -7.556 7.005 9.195 1.00 96.12 152 LEU A O 1
ATOM 1133 N N . ALA A 1 153 ? -5.657 6.606 8.065 1.00 96.31 153 ALA A N 1
ATOM 1134 C CA . ALA A 1 153 ? -6.275 5.872 6.967 1.00 96.31 153 ALA A CA 1
ATOM 1135 C C . ALA A 1 153 ? -6.987 4.602 7.459 1.00 96.31 153 ALA A C 1
ATOM 1137 O O . ALA A 1 153 ? -8.125 4.343 7.074 1.00 96.31 153 ALA A O 1
ATOM 1138 N N . ALA A 1 154 ? -6.354 3.846 8.362 1.00 95.12 154 ALA A N 1
ATOM 1139 C CA . ALA A 1 154 ? -6.957 2.672 8.986 1.00 95.12 154 ALA A CA 1
ATOM 1140 C C . ALA A 1 154 ? -8.195 3.036 9.818 1.00 95.12 154 ALA A C 1
ATOM 1142 O O . ALA A 1 154 ? -9.190 2.316 9.781 1.00 95.12 154 ALA A O 1
ATOM 1143 N N . TRP A 1 155 ? -8.172 4.170 10.527 1.00 95.56 155 TRP A N 1
ATOM 1144 C CA . TRP A 1 155 ? -9.334 4.642 11.279 1.00 95.56 155 TRP A CA 1
ATOM 1145 C C . TRP A 1 155 ? -10.496 5.019 10.354 1.00 95.56 155 TRP A C 1
ATOM 1147 O O . TRP A 1 155 ? -11.627 4.623 10.621 1.00 95.56 155 TRP A O 1
ATOM 1157 N N . VAL A 1 156 ? -10.219 5.696 9.235 1.00 95.50 156 VAL A N 1
ATOM 1158 C CA . VAL A 1 156 ? -11.227 5.961 8.196 1.00 95.50 156 VAL A CA 1
ATOM 1159 C C . VAL A 1 156 ? -11.802 4.656 7.654 1.00 95.50 156 VAL A C 1
ATOM 1161 O O . VAL A 1 156 ? -13.018 4.504 7.616 1.00 95.50 156 VAL A O 1
ATOM 1164 N N . ALA A 1 157 ? -10.958 3.687 7.292 1.00 95.00 157 ALA A N 1
ATOM 1165 C CA . ALA A 1 157 ? -11.433 2.401 6.788 1.00 95.00 157 ALA A CA 1
ATOM 1166 C C . ALA A 1 157 ? -12.270 1.633 7.819 1.00 95.00 157 ALA A C 1
ATOM 1168 O O . ALA A 1 157 ? -13.228 0.977 7.433 1.00 95.00 157 ALA A O 1
ATOM 1169 N N . ALA A 1 158 ? -11.958 1.735 9.114 1.00 92.12 158 ALA A N 1
ATOM 1170 C CA . ALA A 1 158 ? -12.707 1.067 10.177 1.00 92.12 158 ALA A CA 1
ATOM 1171 C C . ALA A 1 158 ? -14.137 1.606 10.366 1.00 92.12 158 ALA A C 1
ATOM 1173 O O . ALA A 1 158 ? -14.970 0.900 10.930 1.00 92.12 158 ALA A O 1
ATOM 1174 N N . VAL A 1 159 ? -14.419 2.837 9.924 1.00 90.50 159 VAL A N 1
ATOM 1175 C CA . VAL A 1 159 ? -15.752 3.460 10.028 1.00 90.50 159 VAL A CA 1
ATOM 1176 C C . VAL A 1 159 ? -16.474 3.596 8.687 1.00 90.50 159 VAL A C 1
ATOM 1178 O O . VAL A 1 159 ? -17.693 3.746 8.671 1.00 90.50 159 VAL A O 1
ATOM 1181 N N . ALA A 1 160 ? -15.742 3.575 7.571 1.00 81.06 160 ALA A N 1
ATOM 1182 C CA . ALA A 1 160 ? -16.321 3.620 6.237 1.00 81.06 160 ALA A CA 1
ATOM 1183 C C . ALA A 1 160 ? -17.164 2.358 6.024 1.00 81.06 160 ALA A C 1
ATOM 1185 O O . ALA A 1 160 ? -16.684 1.253 6.283 1.00 81.06 160 ALA A O 1
ATOM 1186 N N . THR A 1 161 ? -18.417 2.529 5.598 1.00 61.28 161 THR A N 1
ATOM 1187 C CA . THR A 1 161 ? -19.337 1.416 5.326 1.00 61.28 161 THR A CA 1
ATOM 1188 C C . THR A 1 161 ? -18.985 0.753 4.009 1.00 61.28 161 THR A C 1
ATOM 1190 O O . THR A 1 161 ? -18.867 1.473 2.995 1.00 61.28 161 THR A O 1
#

Solvent-accessible surface area (backbone atoms only — not comparable to full-atom values): 9112 Å² total; per-residue (Å²): 132,85,78,50,71,72,77,71,34,53,47,50,53,27,31,79,68,68,48,52,48,78,71,35,44,63,57,45,53,48,54,39,54,53,45,18,52,52,39,30,53,52,52,51,53,52,42,63,77,34,55,95,81,47,80,82,55,56,38,50,44,71,44,72,92,82,66,82,80,70,60,59,63,60,26,45,72,30,73,72,45,21,59,52,50,49,54,50,46,54,52,47,16,44,49,52,18,39,50,77,70,68,27,52,74,42,80,39,54,57,92,46,45,68,61,52,36,27,63,76,68,74,38,57,65,69,59,49,52,54,50,54,52,55,49,37,70,73,71,41,84,85,65,52,69,66,53,50,52,51,52,49,40,40,53,41,35,74,68,57,129

pLDDT: mean 92.05, std 10.01, range [38.72, 98.56]

Radius of gyration: 17.89 Å; Cα contacts (8 Å, |Δi|>4): 170; chains: 1; bounding box: 40×34×47 Å

Secondary structure (DSSP, 8-state):
-PPPHHHH-HHHHHHHTT--HHHHHHHHHHHHHHHHHHHHHHHHHHHHHHTTT----EEEEEE-SSSPP--HHHHTT-HHHHHHHHHHHHHHHHHHHHHHTT-EEEEEEGGGHHHHHHHHHT--HHHHHHHHHHHHHHH-S---HHHHHHHHHHHHHHH--